Protein AF-A0A1A8DFP7-F1 (afdb_monomer)

Nearest PDB structures (foldseek):
  7f3x-assembly1_A  TM=9.416E-01  e=7.843E-11  Gallus gallus
  7ewt-assembly1_A  TM=9.288E-01  e=8.348E-08  Gallus gallus
  8dt0-assembly2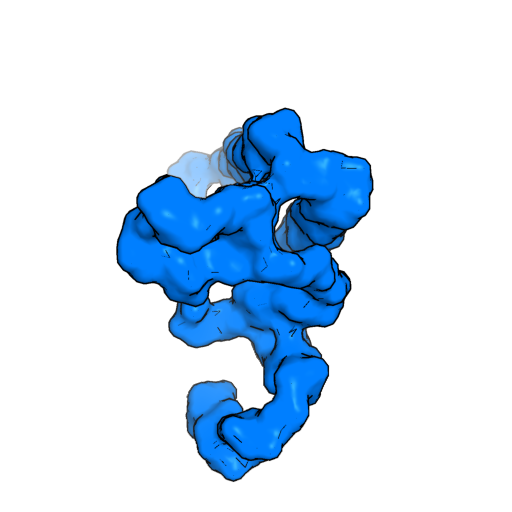_B  TM=3.169E-01  e=6.511E+00  synthetic construct
  7zje-assembly1_A  TM=2.373E-01  e=8.778E+00  Rattus norvegicus

Sequence (144 aa):
PFALVYRWFLFYQPAPVIHLFHIFSGLALAAFNFGPQLYHSVICVFVQFLMLRLMGRTVTAVLSSFTFQMVYLLLGYYYTATEEYDIKWTMPHCVLTLKLIGLSFDFYDGGKEAPQLSEEQKKSALTSVPSLLEVFGFSYFYGG

pLDDT: mean 86.03, std 9.66, range [54.84, 96.69]

Foldseek 3Di:
DLVVCCVPPVPPPDPLVLLVSLLVVLVVVLCVVANPVCVLLVVLLVVLLVLCVVVPLDPCSLVVLLVVLVVSLVVVCVVVDDPDDDPHPSVLSVVLSVQSSVLSVLRNLLVDDPVVDDPVSVVSRDVDRDDSSRSSSSSRRPPD

Solvent-accessible surface area (backbone atoms only — not comparable to full-atom values): 8105 Å² total; per-residue (Å²): 113,68,68,57,50,41,64,74,70,43,73,89,50,58,68,70,61,49,24,49,49,22,33,54,54,28,48,50,53,40,38,73,75,47,43,80,64,44,51,62,57,54,50,53,55,51,51,49,51,49,42,52,71,74,52,43,70,35,72,64,34,35,53,51,47,43,50,49,44,49,52,52,51,51,50,47,47,63,79,63,65,57,99,60,96,69,94,50,68,59,63,65,41,53,59,43,38,53,51,57,39,48,51,39,50,23,36,34,49,31,68,56,59,75,92,80,44,54,81,66,48,66,74,57,35,32,77,63,87,77,50,71,60,54,52,45,15,62,67,25,37,85,84,117

Structure (mmCIF, N/CA/C/O backbone):
data_AF-A0A1A8DFP7-F1
#
_entry.id   AF-A0A1A8DFP7-F1
#
loop_
_atom_site.group_PDB
_atom_site.id
_atom_site.type_symbol
_atom_site.label_atom_id
_atom_site.label_alt_id
_atom_site.label_comp_id
_atom_site.label_asym_id
_atom_site.label_entity_id
_atom_site.label_seq_id
_atom_site.pdbx_PDB_ins_code
_atom_site.Cartn_x
_atom_site.Cartn_y
_atom_site.Cartn_z
_atom_site.occupancy
_atom_site.B_iso_or_equiv
_atom_site.auth_seq_id
_atom_site.auth_comp_id
_atom_site.auth_asym_id
_atom_site.auth_atom_id
_atom_site.pdbx_PDB_model_num
ATOM 1 N N . PRO A 1 1 ? -12.723 4.075 -20.524 1.00 63.69 1 PRO A N 1
ATOM 2 C CA . PRO A 1 1 ? -13.276 2.731 -20.850 1.00 63.69 1 PRO A CA 1
ATOM 3 C C . PRO A 1 1 ? -13.426 1.820 -19.615 1.00 63.69 1 PRO A C 1
ATOM 5 O O . PRO A 1 1 ? -14.524 1.328 -19.387 1.00 63.69 1 PRO A O 1
ATOM 8 N N . PHE A 1 2 ? -12.389 1.656 -18.778 1.00 63.09 2 PHE A N 1
ATOM 9 C CA . PHE A 1 2 ? -12.439 0.790 -17.582 1.00 63.09 2 PHE A CA 1
ATOM 10 C C . PHE A 1 2 ? -13.527 1.170 -16.565 1.00 63.09 2 PHE A C 1
ATOM 12 O O . PHE A 1 2 ? -14.233 0.295 -16.077 1.00 63.09 2 PHE A O 1
ATOM 19 N N . ALA A 1 3 ? -13.754 2.466 -16.327 1.00 66.50 3 ALA A N 1
ATOM 20 C CA . ALA A 1 3 ? -14.815 2.933 -15.429 1.00 66.50 3 ALA A CA 1
ATOM 21 C C . ALA A 1 3 ? -16.241 2.589 -15.912 1.00 66.50 3 ALA A C 1
ATOM 23 O O . ALA A 1 3 ? -17.122 2.333 -15.094 1.00 66.50 3 ALA A O 1
ATOM 24 N N . LEU A 1 4 ? -16.472 2.542 -17.231 1.00 67.88 4 LEU A N 1
ATOM 25 C CA . LEU A 1 4 ? -17.764 2.137 -17.800 1.00 67.88 4 LEU A CA 1
ATOM 26 C C . LEU A 1 4 ? -17.982 0.626 -17.647 1.00 67.88 4 LEU A C 1
ATOM 28 O O . LEU A 1 4 ? -19.064 0.212 -17.247 1.00 67.88 4 LEU A O 1
ATOM 32 N N . VAL A 1 5 ? -16.938 -0.183 -17.868 1.00 69.25 5 VAL A N 1
ATOM 33 C CA . VAL A 1 5 ? -16.974 -1.639 -17.633 1.00 69.25 5 VAL A CA 1
ATOM 34 C C . VAL A 1 5 ? -17.222 -1.949 -16.155 1.00 69.25 5 VAL A C 1
ATOM 36 O O . VAL A 1 5 ? -18.084 -2.766 -15.839 1.00 69.25 5 VAL A O 1
ATOM 39 N N . TYR A 1 6 ? -16.537 -1.244 -15.249 1.00 63.59 6 TYR A N 1
ATOM 40 C CA . TYR A 1 6 ? -16.764 -1.360 -13.810 1.00 63.59 6 TYR A CA 1
ATOM 41 C C . TYR A 1 6 ? -18.224 -1.083 -13.441 1.00 63.59 6 TYR A C 1
ATOM 43 O O . TYR A 1 6 ? -18.875 -1.888 -12.773 1.00 63.59 6 TYR A O 1
ATOM 51 N N . ARG A 1 7 ? -18.771 0.032 -13.937 1.00 71.81 7 ARG A N 1
ATOM 52 C CA . ARG A 1 7 ? -20.143 0.443 -13.629 1.00 71.81 7 ARG A CA 1
ATOM 53 C C . ARG A 1 7 ? -21.199 -0.488 -14.227 1.00 71.81 7 ARG A C 1
ATOM 55 O O . ARG A 1 7 ? -22.242 -0.662 -13.611 1.00 71.81 7 ARG A O 1
ATOM 62 N N . TRP A 1 8 ? -20.963 -1.051 -15.408 1.00 69.06 8 TRP A N 1
ATOM 63 C CA . TRP A 1 8 ? -21.966 -1.865 -16.103 1.00 69.06 8 TRP A CA 1
ATOM 64 C C . TRP A 1 8 ? -21.960 -3.333 -15.676 1.00 69.06 8 TRP A C 1
ATOM 66 O O . TRP A 1 8 ? -23.022 -3.945 -15.643 1.00 69.06 8 TRP A O 1
ATOM 76 N N . PHE A 1 9 ? -20.799 -3.894 -15.324 1.00 63.62 9 PHE A N 1
ATOM 77 C CA . PHE A 1 9 ? -20.671 -5.340 -15.097 1.00 63.62 9 PHE A CA 1
ATOM 78 C C . PHE A 1 9 ? -20.242 -5.724 -13.678 1.00 63.62 9 PHE A C 1
ATOM 80 O O . PHE A 1 9 ? -20.575 -6.818 -13.226 1.00 63.62 9 PHE A O 1
ATOM 87 N N . LEU A 1 10 ? -19.520 -4.855 -12.963 1.00 64.62 10 LEU A N 1
ATOM 88 C CA . LEU A 1 10 ? -18.864 -5.206 -11.694 1.00 64.62 10 LEU A CA 1
ATOM 89 C C . LEU A 1 10 ? -19.531 -4.599 -10.456 1.00 64.62 10 LEU A C 1
ATOM 91 O O . LEU A 1 10 ? -19.251 -5.043 -9.349 1.00 64.62 10 LEU A O 1
ATOM 95 N N . PHE A 1 11 ? -20.451 -3.646 -10.623 1.00 65.38 11 PHE A N 1
ATOM 96 C CA . PHE A 1 11 ? -21.063 -2.918 -9.505 1.00 65.38 11 PHE A CA 1
ATOM 97 C C . PHE A 1 11 ? -21.880 -3.804 -8.541 1.00 65.38 11 PHE A C 1
ATOM 99 O O . PHE A 1 11 ? -22.022 -3.463 -7.372 1.00 65.38 11 PHE A O 1
ATOM 106 N N . TYR A 1 12 ? -22.383 -4.952 -9.012 1.00 70.19 12 TYR A N 1
ATOM 107 C CA . TYR A 1 12 ? -23.131 -5.935 -8.207 1.00 70.19 12 TYR A CA 1
ATOM 108 C C . TYR A 1 12 ? -22.351 -7.234 -7.942 1.00 70.19 12 TYR A C 1
ATOM 110 O O . TYR A 1 12 ? -22.925 -8.220 -7.485 1.00 70.19 12 TYR A O 1
ATOM 118 N N . GLN A 1 13 ? -21.058 -7.268 -8.271 1.00 78.12 13 GLN A N 1
ATOM 119 C CA . GLN A 1 13 ? -20.228 -8.464 -8.124 1.00 78.12 13 GLN A CA 1
ATOM 120 C C . GLN A 1 13 ? -19.632 -8.561 -6.711 1.00 78.12 13 GLN A C 1
ATOM 122 O O . GLN A 1 13 ? -19.473 -7.546 -6.031 1.00 78.12 13 GLN A O 1
ATOM 127 N N . PRO A 1 14 ? -19.293 -9.773 -6.239 1.00 79.12 14 PRO A N 1
ATOM 128 C CA . PRO A 1 14 ? -18.730 -9.952 -4.907 1.00 79.12 14 PRO A CA 1
ATOM 129 C C . PRO A 1 14 ? -17.340 -9.305 -4.797 1.00 79.12 14 PRO A C 1
ATOM 131 O O . PRO A 1 14 ? -16.579 -9.264 -5.768 1.00 79.12 14 PRO A O 1
ATOM 134 N N . ALA A 1 15 ? -16.983 -8.844 -3.593 1.00 78.06 15 ALA A N 1
ATOM 135 C CA . ALA A 1 15 ? -15.747 -8.097 -3.324 1.00 78.06 15 ALA A CA 1
ATOM 136 C C . ALA A 1 15 ? -14.462 -8.721 -3.920 1.00 78.06 15 ALA A C 1
ATOM 138 O O . ALA A 1 15 ? -13.680 -7.981 -4.518 1.00 78.06 15 ALA A O 1
ATOM 139 N N . PRO A 1 16 ? -14.240 -10.054 -3.886 1.00 81.06 16 PRO A N 1
ATOM 140 C CA . PRO A 1 16 ? -13.055 -10.657 -4.499 1.00 81.06 16 PRO A CA 1
ATOM 141 C C . PRO A 1 16 ? -12.941 -10.402 -6.007 1.00 81.06 16 PRO A C 1
ATOM 143 O O . PRO A 1 16 ? -11.843 -10.181 -6.511 1.00 81.06 16 PRO A O 1
ATOM 146 N N . VAL A 1 17 ? -14.065 -10.393 -6.732 1.00 79.44 17 VAL A N 1
ATOM 147 C CA . VAL A 1 17 ? -14.095 -10.155 -8.186 1.00 79.44 17 VAL A CA 1
ATOM 148 C C . VAL A 1 17 ? -13.745 -8.700 -8.492 1.00 79.44 17 VAL A C 1
ATOM 150 O O . VAL A 1 17 ? -12.993 -8.427 -9.428 1.00 79.44 17 VAL A O 1
ATOM 153 N N . ILE A 1 18 ? -14.225 -7.773 -7.661 1.00 81.88 18 ILE A N 1
ATOM 154 C CA . ILE A 1 18 ? -13.885 -6.351 -7.754 1.00 81.88 18 ILE A CA 1
ATOM 155 C C . ILE A 1 18 ? -12.388 -6.136 -7.488 1.00 81.88 18 ILE A C 1
ATOM 157 O O . ILE A 1 18 ? -11.714 -5.481 -8.283 1.00 81.88 18 ILE A O 1
ATOM 161 N N . HIS A 1 19 ? -11.839 -6.736 -6.426 1.00 82.94 19 HIS A N 1
ATOM 162 C CA . HIS A 1 19 ? -10.409 -6.639 -6.130 1.00 82.94 19 HIS A CA 1
ATOM 163 C C . HIS A 1 19 ? -9.551 -7.233 -7.247 1.00 82.94 19 HIS A C 1
ATOM 165 O O . HIS A 1 19 ? -8.587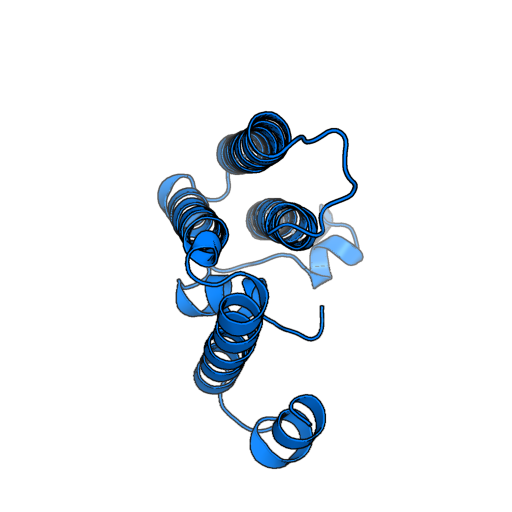 -6.597 -7.661 1.00 82.94 19 HIS A O 1
ATOM 171 N N . LEU A 1 20 ? -9.919 -8.396 -7.794 1.00 84.12 20 LEU A N 1
ATOM 172 C CA . LEU A 1 20 ? -9.219 -8.976 -8.943 1.00 84.12 20 LEU A CA 1
ATOM 173 C C . LEU A 1 20 ? -9.245 -8.036 -10.149 1.00 84.12 20 LEU A C 1
ATOM 175 O O . LEU A 1 20 ? -8.206 -7.814 -10.766 1.00 84.12 20 LEU A O 1
ATOM 179 N N . PHE A 1 21 ? -10.395 -7.433 -10.462 1.00 82.81 21 PHE A N 1
ATOM 180 C CA . PHE A 1 21 ? -10.481 -6.464 -11.551 1.00 82.81 21 PHE A CA 1
ATOM 181 C C . PHE A 1 21 ? -9.566 -5.254 -11.322 1.00 82.81 21 PHE A C 1
ATOM 183 O O . PHE A 1 21 ? -8.854 -4.848 -12.243 1.00 82.81 21 PHE A O 1
ATOM 190 N N . HIS A 1 22 ? -9.532 -4.699 -10.107 1.00 84.31 22 HIS A N 1
ATOM 191 C CA . HIS A 1 22 ? -8.628 -3.596 -9.765 1.00 84.31 22 HIS A CA 1
ATOM 192 C C . HIS A 1 22 ? -7.160 -3.998 -9.907 1.00 84.31 22 HIS A C 1
ATOM 194 O O . HIS A 1 22 ? -6.388 -3.267 -10.518 1.00 84.31 22 HIS A O 1
ATOM 200 N N . ILE A 1 23 ? -6.790 -5.188 -9.435 1.00 85.31 23 ILE A N 1
ATOM 201 C CA . ILE A 1 23 ? -5.423 -5.705 -9.548 1.00 85.31 23 ILE A CA 1
ATOM 202 C C . ILE A 1 23 ? -5.026 -5.854 -11.012 1.00 85.31 23 ILE A C 1
ATOM 204 O O . ILE A 1 23 ? -4.003 -5.315 -11.420 1.00 85.31 23 ILE A O 1
ATOM 208 N N . PHE A 1 24 ? -5.832 -6.546 -11.819 1.00 86.62 24 PHE A N 1
ATOM 209 C CA . PHE A 1 24 ? -5.489 -6.790 -13.219 1.00 86.62 24 PHE A CA 1
ATOM 210 C C . PHE A 1 24 ? -5.467 -5.505 -14.042 1.00 86.62 24 PHE A C 1
ATOM 212 O O . PHE A 1 24 ? -4.530 -5.301 -14.810 1.00 86.62 24 PHE A O 1
ATOM 219 N N . SER A 1 25 ? -6.456 -4.624 -13.877 1.00 85.44 25 SER A N 1
ATOM 220 C CA . SER A 1 25 ? -6.490 -3.355 -14.613 1.00 85.44 25 SER A CA 1
ATOM 221 C C . SER A 1 25 ? -5.359 -2.415 -14.188 1.00 85.44 25 SER A C 1
ATOM 223 O O . SER A 1 25 ? -4.682 -1.858 -15.053 1.00 85.44 25 SER A O 1
ATOM 225 N N . GLY A 1 26 ? -5.093 -2.287 -12.885 1.00 84.06 26 GLY A N 1
ATOM 226 C CA . GLY A 1 26 ? -4.017 -1.448 -12.363 1.00 84.06 26 GLY A CA 1
ATOM 227 C C . GLY A 1 26 ? -2.626 -1.974 -12.718 1.00 84.06 26 GLY A C 1
ATOM 228 O O . GLY A 1 26 ? -1.785 -1.200 -13.174 1.00 84.06 26 GLY A O 1
ATOM 229 N N . LEU A 1 27 ? -2.388 -3.287 -12.601 1.00 85.19 27 LEU A N 1
ATOM 230 C CA . LEU A 1 27 ? -1.122 -3.900 -13.018 1.00 85.19 27 LEU A CA 1
ATOM 231 C C . LEU A 1 27 ? -0.918 -3.822 -14.532 1.00 85.19 27 LEU A C 1
ATOM 233 O O . LEU A 1 27 ? 0.198 -3.553 -14.961 1.00 85.19 27 LEU A O 1
ATOM 237 N N . ALA A 1 28 ? -1.963 -4.010 -15.344 1.00 84.69 28 ALA A N 1
ATOM 238 C CA . ALA A 1 28 ? -1.855 -3.873 -16.797 1.00 84.69 28 ALA A CA 1
ATOM 239 C C . ALA A 1 28 ? -1.478 -2.440 -17.204 1.00 84.69 28 ALA A C 1
ATOM 241 O O . ALA A 1 28 ? -0.594 -2.254 -18.039 1.00 84.69 28 ALA A O 1
ATOM 242 N N . LEU A 1 29 ? -2.091 -1.428 -16.578 1.00 83.94 29 LEU A N 1
ATOM 243 C CA . LEU A 1 29 ? -1.741 -0.021 -16.798 1.00 83.94 29 LEU A CA 1
ATOM 244 C C . LEU A 1 29 ? -0.307 0.286 -16.343 1.00 83.94 29 LEU A C 1
ATOM 246 O O . LEU A 1 29 ? 0.445 0.931 -17.074 1.00 83.94 29 LEU A O 1
ATOM 250 N N . ALA A 1 30 ? 0.094 -0.209 -15.169 1.00 84.00 30 ALA A N 1
ATOM 251 C CA . ALA A 1 30 ? 1.447 -0.021 -14.651 1.00 84.00 30 ALA A CA 1
ATOM 252 C C . ALA A 1 30 ? 2.504 -0.707 -15.533 1.00 84.00 30 ALA A C 1
ATOM 254 O O . ALA A 1 30 ? 3.537 -0.107 -15.829 1.00 84.00 30 ALA A O 1
ATOM 255 N N . ALA A 1 31 ? 2.236 -1.929 -15.999 1.00 85.12 31 ALA A N 1
ATOM 256 C CA . ALA A 1 31 ? 3.121 -2.670 -16.893 1.00 85.12 31 ALA A CA 1
ATOM 257 C C . ALA A 1 31 ? 3.239 -2.000 -18.268 1.00 85.12 31 ALA A C 1
ATOM 259 O O . ALA A 1 31 ? 4.337 -1.924 -18.811 1.00 85.12 31 ALA A O 1
ATOM 260 N N . PHE A 1 32 ? 2.139 -1.468 -18.810 1.00 85.31 32 PHE A N 1
ATOM 261 C CA . PHE A 1 32 ? 2.162 -0.725 -20.070 1.00 85.31 32 PHE A CA 1
ATO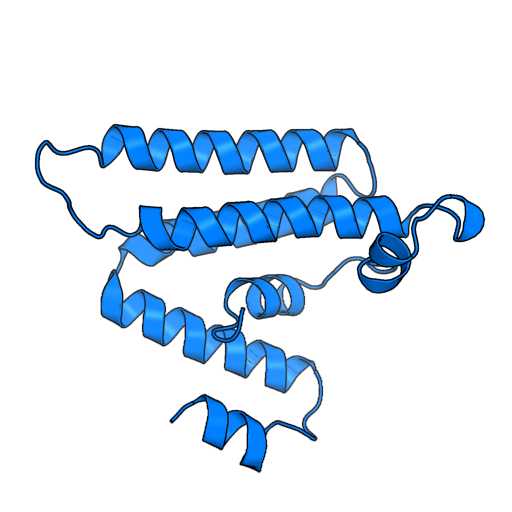M 262 C C . PHE A 1 32 ? 3.023 0.543 -19.978 1.00 85.31 32 PHE A C 1
ATOM 264 O O . PHE A 1 32 ? 3.754 0.847 -20.915 1.00 85.31 32 PHE A O 1
ATOM 271 N N . ASN A 1 33 ? 2.967 1.261 -18.852 1.00 83.94 33 ASN A N 1
ATOM 272 C CA . ASN A 1 33 ? 3.661 2.541 -18.716 1.00 83.94 33 ASN A CA 1
ATOM 273 C C . ASN A 1 33 ? 5.121 2.421 -18.240 1.00 83.94 33 ASN A C 1
ATOM 275 O O . ASN A 1 33 ? 5.961 3.214 -18.649 1.00 83.94 33 ASN A O 1
ATOM 279 N N . PHE A 1 34 ? 5.429 1.454 -17.370 1.00 83.12 34 PHE A N 1
ATOM 280 C CA . PHE A 1 34 ? 6.737 1.356 -16.697 1.00 83.12 34 PHE A CA 1
ATOM 281 C C . PHE A 1 34 ? 7.470 0.032 -16.954 1.00 83.12 34 PHE A C 1
ATOM 283 O O . PHE A 1 34 ? 8.588 -0.170 -16.470 1.00 83.12 34 PHE A O 1
ATOM 290 N N . GLY A 1 35 ? 6.859 -0.884 -17.711 1.00 85.50 35 GLY A N 1
ATOM 291 C CA . GLY A 1 35 ? 7.443 -2.179 -18.035 1.00 85.50 35 GLY A CA 1
ATOM 292 C C . GLY A 1 35 ? 7.865 -2.941 -16.772 1.00 85.50 35 GLY A C 1
ATOM 293 O O . GLY A 1 35 ? 7.109 -2.971 -15.799 1.00 85.50 35 GLY A O 1
ATOM 294 N N . PRO A 1 36 ? 9.070 -3.540 -16.736 1.00 82.75 36 PRO A N 1
ATOM 295 C CA . PRO A 1 36 ? 9.492 -4.399 -15.633 1.00 82.75 36 PRO A CA 1
ATOM 296 C C . PRO A 1 36 ? 9.596 -3.664 -14.294 1.00 82.75 36 PRO A C 1
ATOM 298 O O . PRO A 1 36 ? 9.431 -4.302 -13.262 1.00 82.75 36 PRO A O 1
ATOM 301 N N . GLN A 1 37 ? 9.786 -2.339 -14.280 1.00 83.50 37 GLN A 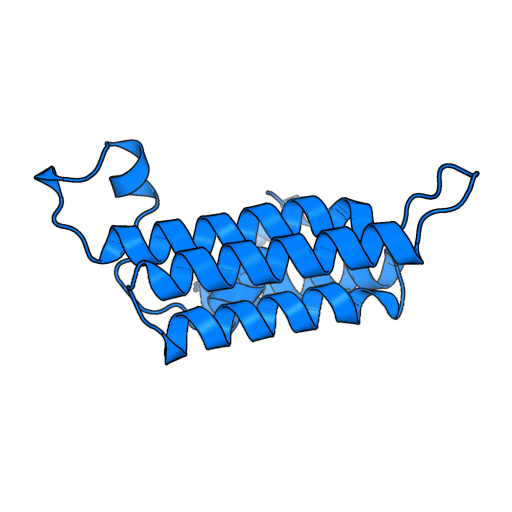N 1
ATOM 302 C CA . GLN A 1 37 ? 9.980 -1.525 -13.066 1.00 83.50 37 GLN A CA 1
ATOM 303 C C . GLN A 1 37 ? 8.770 -1.550 -12.114 1.00 83.50 37 GLN A C 1
ATOM 305 O O . GLN A 1 37 ? 8.876 -1.144 -10.957 1.00 83.50 37 GLN A O 1
ATOM 310 N N . LEU A 1 38 ? 7.632 -2.099 -12.557 1.00 84.69 38 LEU A N 1
ATOM 311 C CA . LEU A 1 38 ? 6.465 -2.344 -11.714 1.00 84.69 38 LEU A CA 1
ATOM 312 C C . LEU A 1 38 ? 6.777 -3.216 -10.481 1.00 84.69 38 LEU A C 1
ATOM 314 O O . LEU A 1 38 ? 6.053 -3.131 -9.486 1.00 84.69 38 LEU A O 1
ATOM 318 N N . TYR A 1 39 ? 7.851 -4.021 -10.519 1.00 87.88 39 TYR A N 1
ATOM 319 C CA . TYR A 1 39 ? 8.227 -4.921 -9.426 1.00 87.88 39 TYR A CA 1
ATOM 320 C C . TYR A 1 39 ? 8.444 -4.169 -8.105 1.00 87.88 39 TYR A C 1
ATOM 322 O O . TYR A 1 39 ? 8.075 -4.686 -7.053 1.00 87.88 39 TYR A O 1
ATOM 330 N N . HIS A 1 40 ? 8.956 -2.933 -8.158 1.00 90.31 40 HIS A N 1
ATOM 331 C CA . HIS A 1 40 ? 9.135 -2.075 -6.985 1.00 90.31 40 HIS A CA 1
ATOM 332 C C . HIS A 1 40 ? 7.814 -1.885 -6.227 1.00 90.31 40 HIS A C 1
ATOM 334 O O . HIS A 1 40 ? 7.743 -2.083 -5.016 1.00 90.31 40 HIS A O 1
ATOM 340 N N . SER A 1 41 ? 6.735 -1.581 -6.958 1.00 91.56 41 SER A N 1
ATOM 341 C CA . SER A 1 41 ? 5.402 -1.417 -6.373 1.00 91.56 41 SER A CA 1
ATOM 342 C C . SER A 1 41 ? 4.868 -2.723 -5.780 1.00 91.56 41 SER A C 1
ATOM 344 O O . SER A 1 41 ? 4.396 -2.728 -4.646 1.00 91.56 41 SER A O 1
ATOM 346 N N . VAL A 1 42 ? 5.011 -3.840 -6.501 1.00 92.19 42 VAL A N 1
ATOM 347 C CA . VAL A 1 42 ? 4.496 -5.155 -6.082 1.00 92.19 42 VAL A CA 1
ATOM 348 C C . VAL A 1 42 ? 5.174 -5.624 -4.797 1.00 92.19 42 VAL A C 1
ATOM 350 O O . VAL A 1 42 ? 4.500 -6.098 -3.881 1.00 92.19 42 VAL A O 1
ATOM 353 N N . ILE A 1 43 ? 6.496 -5.451 -4.702 1.00 94.06 43 ILE A N 1
ATOM 354 C CA . ILE A 1 43 ? 7.264 -5.801 -3.503 1.00 94.06 43 ILE A CA 1
ATOM 355 C C . ILE A 1 43 ? 6.821 -4.940 -2.318 1.00 94.06 43 ILE A C 1
ATOM 357 O O . ILE A 1 43 ? 6.562 -5.490 -1.250 1.00 94.06 43 ILE A O 1
ATOM 361 N N . CYS A 1 44 ? 6.670 -3.623 -2.485 1.00 94.44 44 CYS A N 1
ATOM 362 C CA . CYS A 1 44 ? 6.244 -2.743 -1.392 1.00 94.44 44 CYS A CA 1
ATOM 363 C C . CYS A 1 44 ? 4.843 -3.077 -0.865 1.00 94.44 44 CYS A C 1
ATOM 365 O O . CYS A 1 44 ? 4.635 -3.062 0.349 1.00 94.44 44 CYS A O 1
ATOM 367 N N . VAL A 1 45 ? 3.901 -3.423 -1.748 1.00 95.56 45 VAL A N 1
ATOM 368 C CA . VAL A 1 45 ? 2.549 -3.870 -1.365 1.00 95.56 45 VAL A CA 1
ATOM 369 C C . VAL A 1 45 ? 2.615 -5.189 -0.594 1.00 95.56 45 VAL A C 1
ATOM 371 O O . VAL A 1 45 ? 1.981 -5.341 0.452 1.00 95.56 45 VAL A O 1
ATOM 374 N N . PHE A 1 46 ? 3.423 -6.138 -1.072 1.00 95.75 46 PHE A N 1
ATOM 375 C CA . PHE A 1 46 ? 3.603 -7.428 -0.411 1.00 95.75 46 PHE A CA 1
ATOM 376 C C . PHE A 1 46 ? 4.250 -7.290 0.974 1.00 95.75 46 PHE A C 1
ATOM 378 O O . PHE A 1 46 ? 3.768 -7.877 1.944 1.00 95.75 46 PHE A O 1
ATOM 385 N N . VAL A 1 47 ? 5.300 -6.473 1.096 1.00 95.44 47 VAL A N 1
ATOM 386 C CA . VAL A 1 47 ? 5.948 -6.182 2.383 1.00 95.44 47 VAL A CA 1
ATOM 387 C C . VAL A 1 47 ? 4.969 -5.500 3.336 1.00 95.44 47 VAL A C 1
ATOM 389 O O . VAL A 1 47 ? 4.901 -5.893 4.500 1.00 95.44 47 VAL A O 1
ATOM 392 N N . GLN A 1 48 ? 4.155 -4.554 2.853 1.00 95.94 48 GLN A N 1
ATOM 393 C CA . GLN A 1 48 ? 3.130 -3.914 3.680 1.00 95.94 48 GLN A CA 1
ATOM 394 C C . GLN A 1 48 ? 2.145 -4.942 4.247 1.00 95.94 48 GLN A C 1
ATOM 396 O O . GLN A 1 48 ? 1.869 -4.935 5.445 1.00 95.94 48 GLN A O 1
ATOM 401 N N . PHE A 1 49 ? 1.652 -5.863 3.417 1.00 95.81 49 PHE A N 1
ATOM 402 C CA . PHE A 1 49 ? 0.778 -6.945 3.873 1.00 95.81 49 PHE A CA 1
ATOM 403 C C . PHE A 1 49 ? 1.434 -7.797 4.972 1.00 95.81 49 PHE A C 1
ATOM 405 O O . PHE A 1 49 ? 0.795 -8.097 5.984 1.00 95.81 49 PHE A O 1
ATOM 412 N N . LEU A 1 50 ? 2.711 -8.157 4.804 1.00 95.62 50 LEU A N 1
ATOM 413 C CA . LEU A 1 50 ? 3.447 -8.908 5.821 1.00 95.62 50 LEU A CA 1
ATOM 414 C C . LEU A 1 50 ? 3.588 -8.116 7.123 1.00 95.62 50 LEU A C 1
ATOM 416 O O . LEU A 1 50 ? 3.367 -8.684 8.189 1.00 95.62 50 LEU A O 1
ATOM 420 N N . MET A 1 51 ? 3.889 -6.817 7.059 1.00 94.00 51 MET A N 1
ATOM 421 C CA . MET A 1 51 ? 3.978 -5.966 8.250 1.00 94.00 51 MET A CA 1
ATOM 422 C C . MET A 1 51 ? 2.653 -5.928 9.016 1.00 94.00 51 MET A C 1
ATOM 424 O O . MET A 1 51 ? 2.644 -6.181 10.220 1.00 94.00 51 MET A O 1
ATOM 428 N N . LEU A 1 52 ? 1.527 -5.711 8.325 1.00 93.56 52 LEU A N 1
ATOM 429 C CA . LEU A 1 52 ? 0.201 -5.695 8.957 1.00 93.56 52 LEU A CA 1
ATOM 430 C C . LEU A 1 52 ? -0.135 -7.040 9.617 1.00 93.56 52 LEU A C 1
ATOM 432 O O . LEU A 1 52 ? -0.674 -7.076 10.724 1.00 93.56 52 LEU A O 1
ATOM 436 N N . ARG A 1 53 ? 0.209 -8.154 8.961 1.00 93.38 53 ARG A N 1
ATOM 437 C CA . ARG A 1 53 ? -0.122 -9.499 9.449 1.00 93.38 53 ARG A CA 1
ATOM 438 C C . ARG A 1 53 ? 0.788 -9.985 10.577 1.00 93.38 53 ARG A C 1
ATOM 440 O O . ARG A 1 53 ? 0.311 -10.695 11.456 1.00 93.38 53 ARG A O 1
ATOM 447 N N . LEU A 1 54 ? 2.075 -9.640 10.544 1.00 93.31 54 LEU A N 1
ATOM 448 C CA . LEU A 1 54 ? 3.069 -10.118 11.512 1.00 93.31 54 LEU A CA 1
ATOM 449 C C . LEU A 1 54 ? 3.169 -9.219 12.747 1.00 93.31 54 LEU A C 1
ATOM 451 O O . LEU A 1 54 ? 3.350 -9.726 13.850 1.00 93.31 54 LEU A O 1
ATOM 455 N N . MET A 1 55 ? 3.054 -7.899 12.580 1.00 91.88 55 MET A N 1
ATOM 456 C CA . MET A 1 55 ? 3.218 -6.933 13.675 1.00 91.88 55 MET A CA 1
ATOM 457 C C . MET A 1 55 ? 1.886 -6.537 14.326 1.00 91.88 55 MET A C 1
ATOM 459 O O . MET A 1 55 ? 1.874 -5.990 15.433 1.00 91.88 55 MET A O 1
ATOM 463 N N . GLY A 1 56 ? 0.763 -6.820 13.658 1.00 90.12 56 GLY A N 1
ATOM 464 C CA . GLY A 1 56 ? -0.576 -6.556 14.169 1.00 90.12 56 GLY A CA 1
ATOM 465 C C . GLY A 1 56 ? -0.865 -5.065 14.369 1.00 90.12 56 GLY A C 1
ATOM 466 O O . GLY A 1 56 ? -0.287 -4.196 13.718 1.00 90.12 56 GLY A O 1
ATOM 467 N N . ARG A 1 57 ? -1.792 -4.765 15.283 1.00 90.88 57 ARG A N 1
ATOM 468 C CA . ARG A 1 57 ? -2.278 -3.404 15.566 1.00 90.88 57 ARG A CA 1
ATOM 469 C C . ARG A 1 57 ? -1.399 -2.675 16.573 1.00 90.88 57 ARG A C 1
ATOM 471 O O . ARG A 1 57 ? -1.834 -2.326 17.667 1.00 90.88 57 ARG A O 1
ATOM 478 N N . THR A 1 58 ? -0.137 -2.489 16.230 1.00 93.06 58 THR A N 1
ATOM 479 C CA . THR A 1 58 ? 0.846 -1.870 17.122 1.00 93.06 58 THR A CA 1
ATOM 480 C C . THR A 1 58 ? 1.354 -0.556 16.544 1.00 93.06 58 THR A C 1
ATOM 482 O O . THR A 1 58 ? 1.440 -0.384 15.330 1.00 93.06 58 THR A O 1
ATOM 485 N N . VAL A 1 59 ? 1.742 0.379 17.417 1.00 92.94 59 VAL A N 1
ATOM 486 C CA . VAL A 1 59 ? 2.412 1.624 16.993 1.00 92.94 59 VAL A CA 1
ATOM 487 C C . VAL A 1 59 ? 3.713 1.304 16.258 1.00 92.94 59 VAL A C 1
ATOM 489 O O . VAL A 1 59 ? 4.070 1.977 15.295 1.00 92.94 59 VAL A O 1
ATOM 492 N N . THR A 1 60 ? 4.403 0.238 16.669 1.00 92.94 60 THR A N 1
ATOM 493 C CA . THR A 1 60 ? 5.606 -0.246 15.989 1.00 92.94 60 THR A CA 1
ATOM 494 C C . THR A 1 60 ? 5.309 -0.665 14.551 1.00 92.94 60 THR A C 1
ATOM 496 O O . THR A 1 60 ? 6.085 -0.304 13.674 1.00 92.94 60 THR A O 1
ATOM 499 N N . ALA A 1 61 ? 4.179 -1.327 14.269 1.00 93.06 61 ALA A N 1
ATOM 500 C CA . ALA A 1 61 ? 3.774 -1.661 12.899 1.00 93.06 61 ALA A CA 1
ATOM 501 C C . ALA A 1 61 ? 3.611 -0.414 12.019 1.00 93.06 61 ALA A C 1
ATOM 503 O O . ALA A 1 61 ? 4.098 -0.391 10.887 1.00 93.06 61 ALA A O 1
ATOM 504 N N . VAL A 1 62 ? 2.976 0.634 12.549 1.00 95.06 62 VAL A N 1
ATOM 505 C CA . VAL A 1 62 ? 2.775 1.909 11.842 1.00 95.06 62 VAL A CA 1
ATOM 506 C C . VAL A 1 62 ? 4.113 2.600 11.577 1.00 95.06 62 VAL A C 1
ATOM 508 O O . VAL A 1 62 ? 4.406 2.961 10.439 1.00 95.06 62 VAL A O 1
ATOM 511 N N . LEU A 1 63 ? 4.966 2.730 12.598 1.00 96.06 63 LEU A N 1
ATOM 512 C CA . LEU A 1 63 ? 6.277 3.374 12.463 1.00 96.06 63 LEU A CA 1
ATOM 513 C C . LEU A 1 63 ? 7.205 2.609 11.513 1.00 96.06 63 LEU A C 1
ATOM 515 O O . LEU A 1 63 ? 7.899 3.227 10.703 1.00 96.06 63 LEU A O 1
ATOM 519 N N . SER A 1 64 ? 7.205 1.276 11.577 1.00 94.88 64 SER A N 1
ATOM 520 C CA . SER A 1 64 ? 7.982 0.436 10.663 1.00 94.88 64 SER A CA 1
ATOM 521 C C . SER A 1 64 ? 7.463 0.529 9.231 1.00 94.88 64 SER A C 1
ATOM 523 O O . SER A 1 64 ? 8.277 0.667 8.320 1.00 94.88 64 SER A O 1
ATOM 525 N N . SER A 1 65 ? 6.139 0.536 9.032 1.00 95.31 65 SER A N 1
ATOM 526 C CA . SER A 1 65 ? 5.522 0.736 7.712 1.00 95.31 65 SER A CA 1
ATOM 527 C C . SER A 1 65 ? 5.902 2.097 7.135 1.00 95.31 65 SER A C 1
ATOM 529 O O . SER A 1 65 ? 6.433 2.171 6.032 1.00 95.31 65 SER A O 1
ATOM 531 N N . PHE A 1 66 ? 5.722 3.171 7.909 1.00 96.06 66 PHE A N 1
ATOM 532 C CA . PHE A 1 66 ? 6.112 4.524 7.518 1.00 96.06 66 PHE A CA 1
ATOM 533 C C . PHE A 1 66 ? 7.587 4.599 7.121 1.00 96.06 66 PHE A C 1
ATOM 535 O O . PHE A 1 66 ? 7.915 5.049 6.025 1.00 96.06 66 PHE A O 1
ATOM 542 N N . THR A 1 67 ? 8.472 4.107 7.990 1.00 96.69 67 THR A N 1
ATOM 543 C CA . THR A 1 67 ? 9.919 4.157 7.763 1.00 96.69 67 THR A CA 1
ATOM 544 C C . THR A 1 67 ? 10.304 3.378 6.512 1.00 96.69 67 THR A C 1
ATOM 546 O O . THR A 1 67 ? 11.022 3.906 5.669 1.00 96.69 67 THR A O 1
ATOM 549 N N . PHE A 1 68 ? 9.804 2.151 6.349 1.00 96.25 68 PHE A N 1
ATOM 550 C CA . PHE A 1 68 ? 10.115 1.327 5.185 1.00 96.25 68 PHE A CA 1
ATOM 551 C C . PHE A 1 68 ? 9.637 1.972 3.882 1.00 96.25 68 PHE A C 1
ATOM 553 O O . PHE A 1 68 ? 10.433 2.117 2.955 1.00 96.25 68 PHE A O 1
ATOM 560 N N . GLN A 1 69 ? 8.372 2.399 3.820 1.00 96.12 69 GLN A N 1
ATOM 561 C CA . GLN A 1 69 ? 7.803 2.981 2.602 1.00 96.12 69 GLN A CA 1
ATOM 562 C C . GLN A 1 69 ? 8.517 4.289 2.226 1.00 96.12 69 GLN A C 1
ATOM 564 O O . GLN A 1 69 ? 8.874 4.482 1.064 1.00 96.12 69 GLN A O 1
ATOM 569 N N . MET A 1 70 ? 8.793 5.159 3.205 1.00 95.06 70 MET A N 1
ATOM 570 C CA . MET A 1 70 ? 9.506 6.417 2.967 1.00 95.06 70 MET A CA 1
ATOM 571 C C . MET A 1 70 ? 10.958 6.197 2.547 1.00 95.06 70 MET A C 1
ATOM 573 O O . MET A 1 70 ? 11.409 6.814 1.584 1.00 95.06 70 MET A O 1
ATOM 577 N N . VAL A 1 71 ? 11.696 5.312 3.226 1.00 95.25 71 VAL A N 1
ATOM 578 C CA . VAL A 1 71 ? 13.092 5.009 2.870 1.00 95.25 71 VAL A CA 1
ATOM 579 C C . VAL A 1 71 ? 13.168 4.405 1.472 1.00 95.25 71 VAL A C 1
ATOM 581 O O . VAL A 1 71 ? 14.013 4.819 0.682 1.00 95.25 71 VAL A O 1
ATOM 584 N N . TYR A 1 72 ? 12.271 3.477 1.134 1.00 94.00 72 TYR A N 1
ATOM 585 C CA . TYR A 1 72 ? 12.241 2.874 -0.196 1.00 94.00 72 TYR A CA 1
ATOM 586 C C . TYR A 1 72 ? 11.960 3.914 -1.287 1.00 94.00 72 TYR A C 1
ATOM 588 O O . TYR A 1 72 ? 12.660 3.947 -2.299 1.00 94.00 72 TYR A O 1
ATOM 596 N N . LEU A 1 73 ? 10.988 4.805 -1.061 1.00 92.62 73 LEU A N 1
ATOM 597 C CA . LEU A 1 73 ? 10.672 5.900 -1.978 1.00 92.62 73 LEU A CA 1
ATOM 598 C C . LEU A 1 73 ? 11.866 6.851 -2.156 1.00 92.62 73 LEU A C 1
ATOM 600 O O . LEU A 1 73 ? 12.219 7.183 -3.287 1.00 92.62 73 LEU A O 1
ATOM 604 N N . LEU A 1 74 ? 12.512 7.259 -1.059 1.00 92.25 74 LEU A N 1
ATOM 605 C CA . LEU A 1 74 ? 13.675 8.152 -1.078 1.00 92.25 74 LEU A CA 1
ATOM 606 C C . LEU A 1 74 ? 14.865 7.528 -1.811 1.00 92.25 74 LEU A C 1
ATOM 608 O O . LEU A 1 74 ? 15.492 8.200 -2.628 1.00 92.25 74 LEU A O 1
ATOM 612 N N . LEU A 1 75 ? 15.150 6.244 -1.572 1.00 90.75 75 LEU A N 1
ATOM 613 C CA . LEU A 1 75 ? 16.172 5.508 -2.317 1.00 90.75 75 LEU A CA 1
ATOM 614 C C . LEU A 1 75 ? 15.813 5.419 -3.801 1.00 90.75 75 LEU A C 1
ATOM 616 O O . LEU A 1 75 ? 16.672 5.647 -4.649 1.00 90.75 75 LEU A O 1
ATOM 620 N N . GLY A 1 76 ? 14.545 5.148 -4.115 1.00 88.25 76 GLY A N 1
ATOM 621 C CA . GLY A 1 76 ? 14.030 5.168 -5.480 1.00 88.25 76 GLY A CA 1
ATOM 622 C C . GLY A 1 76 ? 14.347 6.492 -6.166 1.00 88.25 76 GLY A C 1
ATOM 623 O O . GLY A 1 76 ? 14.982 6.484 -7.215 1.00 88.25 76 GLY A O 1
ATOM 624 N N . TYR A 1 77 ? 13.993 7.621 -5.547 1.00 88.06 77 TYR A N 1
ATOM 625 C CA . TYR A 1 77 ? 14.328 8.948 -6.067 1.00 88.06 77 TYR A CA 1
ATOM 626 C C . TYR A 1 77 ? 15.832 9.178 -6.181 1.00 88.06 77 TYR A C 1
ATOM 628 O O . TYR A 1 77 ? 16.268 9.693 -7.201 1.00 88.06 77 TYR A O 1
ATOM 636 N N . TYR A 1 78 ? 16.626 8.763 -5.195 1.00 87.69 78 TYR A N 1
ATOM 637 C CA . TYR A 1 78 ? 18.076 8.941 -5.215 1.00 87.69 78 TYR A CA 1
ATOM 638 C C . TYR A 1 78 ? 18.744 8.219 -6.394 1.00 87.69 78 TYR A C 1
ATOM 640 O O . TYR A 1 78 ? 19.507 8.830 -7.134 1.00 87.69 78 TYR A O 1
ATOM 648 N N . TYR A 1 79 ? 18.422 6.942 -6.619 1.00 84.81 79 TYR A N 1
ATOM 649 C CA . TYR A 1 79 ? 18.992 6.160 -7.728 1.00 84.81 79 TYR A CA 1
ATOM 650 C C . TYR A 1 79 ? 18.455 6.555 -9.100 1.00 84.81 79 TYR A C 1
ATOM 652 O O . TYR A 1 79 ? 19.045 6.228 -10.127 1.00 84.81 79 TYR A O 1
ATOM 660 N N . THR A 1 80 ? 17.308 7.220 -9.111 1.00 81.44 80 THR A N 1
ATOM 661 C CA . THR A 1 80 ? 16.557 7.533 -10.319 1.00 81.44 80 THR A CA 1
ATOM 662 C C . THR A 1 80 ? 16.667 9.017 -10.698 1.00 81.44 80 THR A C 1
ATOM 664 O O . THR A 1 80 ? 16.197 9.416 -11.767 1.00 81.44 80 THR A O 1
ATOM 667 N N . ALA A 1 81 ? 17.305 9.821 -9.842 1.00 75.50 81 ALA A N 1
ATOM 668 C CA . ALA A 1 81 ? 17.560 11.236 -10.047 1.00 75.50 81 ALA A CA 1
ATOM 669 C C . ALA A 1 81 ? 18.504 11.434 -11.237 1.00 75.50 81 ALA A C 1
ATOM 671 O O . ALA A 1 81 ? 19.659 11.014 -11.228 1.00 75.50 81 ALA A O 1
ATOM 672 N N . THR A 1 82 ? 17.983 12.085 -12.266 1.00 70.62 82 THR A N 1
ATOM 673 C CA . THR A 1 82 ? 18.713 12.562 -13.441 1.00 70.62 82 THR A CA 1
ATOM 674 C C . THR A 1 82 ? 18.490 14.067 -13.554 1.00 70.62 82 THR A C 1
ATOM 676 O O . THR A 1 82 ? 17.504 14.582 -13.030 1.00 70.62 82 THR A O 1
ATOM 679 N N . GLU A 1 83 ? 19.394 14.779 -14.228 1.00 60.72 83 GLU A N 1
ATOM 680 C CA . GLU A 1 83 ? 19.251 16.224 -14.503 1.00 60.72 83 GLU A CA 1
ATOM 681 C C . GLU A 1 83 ? 18.018 16.528 -15.382 1.00 60.72 83 GLU A C 1
ATOM 683 O O . GLU A 1 83 ? 17.507 17.645 -15.392 1.00 60.72 83 GLU A O 1
ATOM 688 N N . GLU A 1 84 ? 17.506 15.522 -16.096 1.00 64.44 84 GLU A N 1
ATOM 689 C CA . GLU A 1 84 ? 16.299 15.610 -16.916 1.00 64.44 84 GLU A CA 1
ATOM 690 C C . GLU A 1 84 ? 15.047 15.179 -16.131 1.00 64.44 84 GLU A C 1
ATOM 692 O O . GLU A 1 84 ? 15.061 14.189 -15.389 1.00 64.44 84 GLU A O 1
ATOM 697 N N . TYR A 1 85 ? 13.951 15.933 -16.302 1.00 61.38 85 TYR A N 1
ATOM 698 C CA . TYR A 1 85 ? 12.643 15.626 -15.718 1.00 61.38 85 TYR A CA 1
ATOM 699 C C . TYR A 1 85 ? 12.038 14.392 -16.397 1.00 61.38 85 TYR A C 1
ATOM 701 O O . TYR A 1 85 ? 11.282 14.495 -17.363 1.00 61.38 85 TYR A O 1
ATOM 709 N N . ASP A 1 86 ? 12.360 13.218 -15.867 1.00 63.41 86 ASP A N 1
ATOM 710 C CA . ASP A 1 86 ? 11.824 11.958 -16.362 1.00 63.41 86 ASP A CA 1
ATOM 711 C C . ASP A 1 86 ? 10.614 11.498 -15.537 1.00 63.41 86 ASP A C 1
ATOM 713 O O . ASP A 1 86 ? 10.693 11.303 -14.318 1.00 63.41 86 ASP A O 1
ATOM 717 N N . ILE A 1 87 ? 9.492 11.227 -16.213 1.00 67.06 87 ILE A N 1
ATOM 718 C CA . ILE A 1 87 ? 8.336 10.556 -15.604 1.00 67.06 87 ILE A CA 1
ATOM 719 C C . ILE A 1 87 ? 8.687 9.078 -15.414 1.00 67.06 87 ILE A C 1
ATOM 721 O O . ILE A 1 87 ? 8.476 8.242 -16.293 1.00 67.06 87 ILE A O 1
ATOM 725 N N . LYS A 1 88 ? 9.240 8.754 -14.247 1.00 81.12 88 LYS A N 1
ATOM 726 C CA . LYS A 1 88 ? 9.658 7.394 -13.892 1.00 81.12 88 LYS A CA 1
ATOM 727 C C . LYS A 1 88 ? 8.668 6.737 -12.936 1.00 81.12 88 LYS A C 1
ATOM 729 O O . LYS A 1 88 ? 7.729 7.361 -12.439 1.00 81.12 88 LYS A O 1
ATOM 734 N N . TRP A 1 89 ? 8.886 5.453 -12.669 1.00 82.44 89 TRP A N 1
ATOM 735 C CA . TRP A 1 89 ? 8.049 4.639 -11.783 1.00 82.44 89 TRP A CA 1
ATOM 736 C C . TRP A 1 89 ? 7.910 5.217 -10.361 1.00 82.44 89 TRP A C 1
ATOM 738 O O . TRP A 1 89 ? 6.948 4.898 -9.667 1.00 82.44 89 TRP A O 1
ATOM 748 N N . THR A 1 90 ? 8.820 6.099 -9.937 1.00 84.44 90 THR A N 1
ATOM 749 C CA . THR A 1 90 ? 8.807 6.779 -8.632 1.00 84.44 90 THR A CA 1
ATOM 750 C C . THR A 1 90 ? 7.612 7.724 -8.449 1.00 84.44 90 THR A C 1
ATOM 752 O O . THR A 1 90 ? 7.118 7.870 -7.332 1.00 84.44 90 THR A O 1
ATOM 755 N N . MET A 1 91 ? 7.082 8.306 -9.532 1.00 85.56 91 MET A N 1
ATOM 756 C CA . MET A 1 91 ? 5.938 9.230 -9.496 1.00 85.56 91 MET A CA 1
ATOM 757 C C . MET A 1 91 ? 4.641 8.570 -8.988 1.00 85.56 91 MET A C 1
ATOM 759 O O . MET A 1 91 ? 4.104 9.020 -7.974 1.00 85.56 91 MET A O 1
ATOM 763 N N . PRO A 1 92 ? 4.126 7.485 -9.605 1.00 87.12 92 PRO A N 1
ATOM 764 C CA . PRO A 1 92 ? 2.983 6.761 -9.043 1.00 87.12 92 PRO A CA 1
ATOM 765 C C . PRO A 1 92 ? 3.341 6.030 -7.744 1.00 87.12 92 PRO A C 1
ATOM 767 O O . PRO A 1 92 ? 2.460 5.785 -6.919 1.00 87.12 92 PRO A O 1
ATOM 770 N N . HIS A 1 93 ? 4.621 5.697 -7.534 1.00 89.69 93 HIS A N 1
ATOM 771 C CA . HIS A 1 93 ? 5.065 5.063 -6.298 1.00 89.69 93 HIS A CA 1
ATOM 772 C C . HIS A 1 93 ? 4.850 5.969 -5.084 1.00 89.69 93 HIS A C 1
ATOM 774 O O . HIS A 1 93 ? 4.433 5.470 -4.051 1.00 89.69 93 HIS A O 1
ATOM 780 N N . CYS A 1 94 ? 5.015 7.287 -5.217 1.00 90.38 94 CYS A N 1
ATOM 781 C CA . CYS A 1 94 ? 4.710 8.241 -4.146 1.00 90.38 94 CYS A CA 1
ATOM 782 C C . CYS A 1 94 ? 3.252 8.131 -3.655 1.00 90.38 94 CYS A C 1
ATOM 784 O O . CYS A 1 94 ? 2.995 8.016 -2.455 1.00 90.38 94 CYS A O 1
ATOM 786 N N . VAL A 1 95 ? 2.287 8.083 -4.580 1.00 92.12 95 VAL A N 1
ATOM 787 C CA . VAL A 1 95 ? 0.864 7.911 -4.237 1.00 92.12 95 VAL A CA 1
ATOM 788 C C . VAL A 1 95 ? 0.632 6.556 -3.568 1.00 92.12 95 VAL A C 1
ATOM 790 O O . VAL A 1 95 ? -0.083 6.467 -2.570 1.00 92.12 95 VAL A O 1
ATOM 793 N N . LEU A 1 96 ? 1.276 5.501 -4.072 1.00 92.69 96 LEU A N 1
ATOM 794 C CA . LEU A 1 96 ? 1.203 4.174 -3.470 1.00 92.69 96 LEU A CA 1
ATOM 795 C C . LEU A 1 96 ? 1.775 4.150 -2.045 1.00 92.69 96 LEU A C 1
ATOM 797 O O . LEU A 1 96 ? 1.142 3.589 -1.155 1.00 92.69 96 LEU A O 1
ATOM 801 N N . THR A 1 97 ? 2.927 4.779 -1.810 1.00 94.06 97 THR A N 1
ATOM 802 C CA . THR A 1 97 ? 3.545 4.932 -0.486 1.00 94.06 97 THR A CA 1
ATOM 803 C C . THR A 1 97 ? 2.552 5.563 0.490 1.00 94.06 97 THR A C 1
ATOM 805 O O . THR A 1 97 ? 2.324 5.004 1.562 1.00 94.06 97 THR A O 1
ATOM 808 N N . LEU A 1 98 ? 1.892 6.662 0.107 1.00 94.06 98 LEU A N 1
ATOM 809 C CA . LEU A 1 98 ? 0.878 7.308 0.949 1.00 94.06 98 LEU A CA 1
ATOM 810 C C . LEU A 1 98 ? -0.306 6.379 1.246 1.00 94.06 98 LEU A C 1
ATOM 812 O O . LEU A 1 98 ? -0.733 6.293 2.396 1.00 94.06 98 LEU A O 1
ATOM 816 N N . LYS A 1 99 ? -0.794 5.632 0.246 1.00 94.12 99 LYS A N 1
ATOM 817 C CA . LYS A 1 99 ? -1.874 4.646 0.432 1.00 94.12 99 LYS A CA 1
ATOM 818 C C . LYS A 1 99 ? -1.478 3.537 1.410 1.00 94.12 99 LYS A C 1
ATOM 820 O O . LYS A 1 99 ? -2.266 3.188 2.282 1.00 94.12 99 LYS A O 1
ATOM 825 N N . LEU A 1 100 ? -0.268 2.989 1.290 1.00 95.75 100 LEU A N 1
ATOM 826 C CA . LEU A 1 100 ? 0.217 1.905 2.155 1.00 95.75 100 LEU A CA 1
ATOM 827 C C . LEU A 1 100 ? 0.458 2.377 3.595 1.00 95.75 100 LEU A C 1
ATOM 829 O O . LEU A 1 100 ? 0.143 1.651 4.539 1.00 95.75 100 LEU A O 1
ATOM 833 N N . ILE A 1 101 ? 0.958 3.602 3.768 1.00 95.69 101 ILE A N 1
ATOM 834 C CA . ILE A 1 101 ? 1.090 4.235 5.083 1.00 95.69 101 ILE A CA 1
ATOM 835 C C . ILE A 1 101 ? -0.296 4.464 5.694 1.00 95.69 101 ILE A C 1
ATOM 837 O O . ILE A 1 101 ? -0.521 4.040 6.827 1.00 95.69 101 ILE A O 1
ATOM 841 N N . GLY A 1 102 ? -1.232 5.057 4.946 1.00 94.62 102 GLY A N 1
ATOM 842 C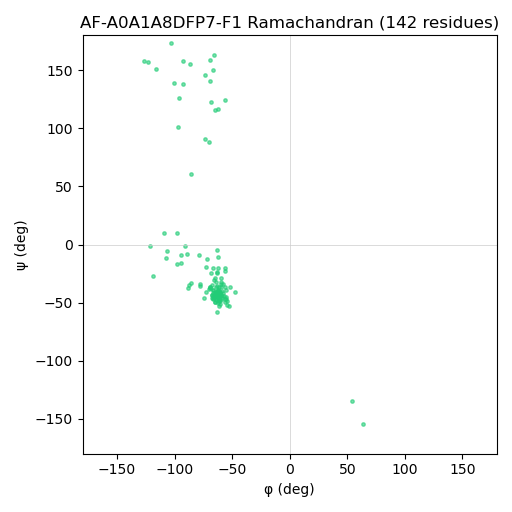 CA . GLY A 1 102 ? -2.615 5.272 5.390 1.00 94.62 102 GLY A CA 1
ATOM 843 C C . GLY A 1 102 ? -3.289 3.973 5.831 1.00 94.62 102 GLY A C 1
ATOM 844 O O . GLY A 1 102 ? -3.801 3.901 6.941 1.00 94.62 102 GLY A O 1
ATOM 845 N N . LEU A 1 103 ? -3.135 2.901 5.047 1.00 95.25 103 LEU A N 1
ATOM 846 C CA . LEU A 1 103 ? -3.638 1.570 5.393 1.00 95.25 103 LEU A CA 1
ATOM 847 C C . LEU A 1 103 ? -3.108 1.063 6.748 1.00 95.25 103 LEU A C 1
ATOM 849 O O . LEU A 1 103 ? -3.830 0.391 7.484 1.00 95.25 103 LEU A O 1
ATOM 853 N N . SER A 1 104 ? -1.853 1.370 7.096 1.00 95.31 104 SER A N 1
ATOM 854 C CA . SER A 1 104 ? -1.297 0.992 8.401 1.00 95.31 104 SER A CA 1
ATOM 855 C C . SER A 1 104 ? -1.929 1.765 9.559 1.00 95.31 104 SER A C 1
ATOM 857 O O . SER A 1 104 ? -2.187 1.173 10.609 1.00 95.31 104 SER A O 1
ATOM 859 N N . PHE A 1 105 ? -2.243 3.048 9.356 1.00 94.75 105 PHE A N 1
ATOM 860 C CA . PHE A 1 105 ? -2.985 3.854 10.325 1.00 94.75 105 PHE A CA 1
ATOM 861 C C . PHE A 1 105 ? -4.426 3.363 10.466 1.00 94.75 105 PHE A C 1
ATOM 863 O O . PHE A 1 105 ? -4.867 3.131 11.589 1.00 94.75 105 PHE A O 1
ATOM 870 N N . ASP A 1 106 ? -5.114 3.102 9.355 1.00 94.31 106 ASP A N 1
ATOM 871 C CA . ASP A 1 106 ? -6.489 2.589 9.343 1.00 94.31 106 ASP A CA 1
ATOM 872 C C . ASP A 1 106 ? -6.600 1.252 10.094 1.00 94.31 106 ASP A C 1
ATOM 874 O O . ASP A 1 106 ? -7.521 1.032 10.887 1.00 94.31 106 ASP A O 1
ATOM 878 N N . PHE A 1 107 ? -5.624 0.358 9.906 1.00 95.06 107 PHE A N 1
ATOM 879 C CA . PHE A 1 107 ? -5.565 -0.917 10.623 1.00 95.06 107 PHE A CA 1
ATOM 880 C C . PHE A 1 107 ? -5.255 -0.766 12.116 1.00 95.06 107 PHE A C 1
ATOM 882 O O . PHE A 1 107 ? -5.814 -1.502 12.938 1.00 95.06 107 PHE A O 1
ATOM 889 N N . TYR A 1 108 ? -4.397 0.188 12.480 1.00 93.69 108 TYR A N 1
ATOM 890 C CA . TYR A 1 108 ? -4.120 0.523 13.87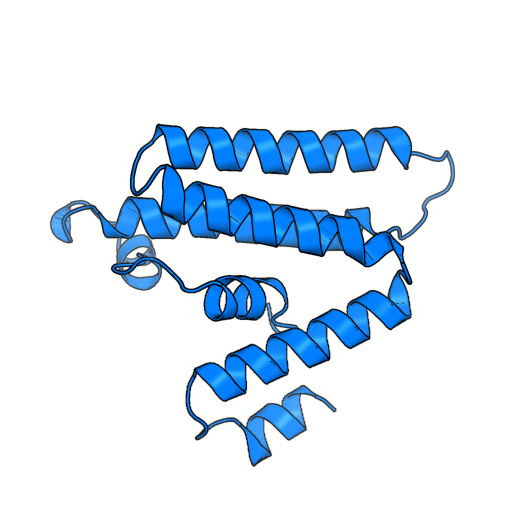5 1.00 93.69 108 TYR A CA 1
ATOM 891 C C . TYR A 1 108 ? -5.354 1.114 14.574 1.00 93.69 108 TYR A C 1
ATOM 893 O O . TYR A 1 108 ? -5.710 0.685 15.674 1.00 93.69 108 TYR A O 1
ATOM 901 N N . ASP A 1 109 ? -6.050 2.041 13.916 1.00 92.19 109 ASP A N 1
ATOM 902 C CA . ASP A 1 109 ? -7.252 2.695 14.437 1.00 92.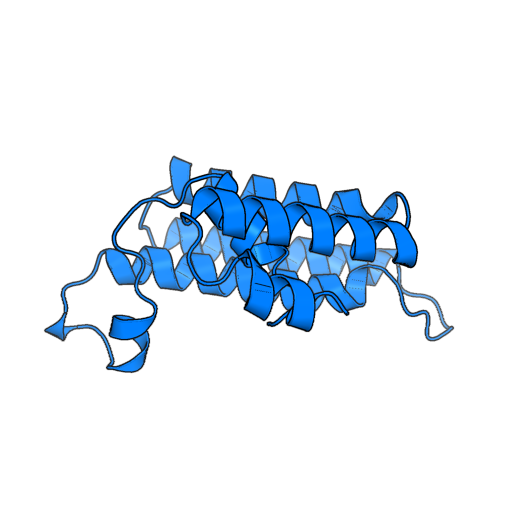19 109 ASP A CA 1
ATOM 903 C C . ASP A 1 109 ? -8.425 1.721 14.596 1.00 92.19 109 ASP A C 1
ATOM 905 O O . ASP A 1 109 ? -9.176 1.829 15.565 1.00 92.19 109 ASP A O 1
ATOM 909 N N . GLY A 1 110 ? -8.514 0.687 13.754 1.00 91.00 110 GLY A N 1
ATOM 910 C CA . GLY A 1 110 ? -9.470 -0.415 13.919 1.00 91.00 110 GLY A CA 1
ATOM 911 C C . GLY A 1 110 ? -9.286 -1.264 15.186 1.00 91.00 110 GLY A C 1
ATO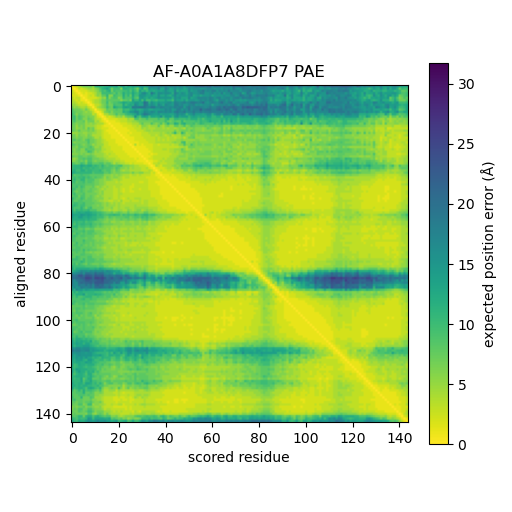M 912 O O . GLY A 1 110 ? -10.090 -2.163 15.438 1.00 91.00 110 GLY A O 1
ATOM 913 N N . GLY A 1 111 ? -8.236 -1.018 15.979 1.00 88.88 111 GLY A N 1
ATOM 914 C CA . GLY A 1 111 ? -8.044 -1.598 17.311 1.00 88.88 111 GLY A CA 1
ATOM 915 C C . GLY A 1 111 ? -8.535 -0.734 18.473 1.00 88.88 111 GLY A C 1
ATOM 916 O O . GLY A 1 111 ? -8.526 -1.215 19.604 1.00 88.88 111 GLY A O 1
ATOM 917 N N . LYS A 1 112 ? -8.926 0.520 18.224 1.00 89.69 112 LYS A N 1
ATOM 918 C CA . LYS A 1 112 ? -9.362 1.466 19.261 1.00 89.69 112 LYS A CA 1
ATOM 919 C C . LYS A 1 112 ? -10.876 1.426 19.444 1.00 89.69 112 LYS A C 1
ATOM 921 O O . LYS A 1 112 ? -11.626 1.034 18.552 1.00 89.69 112 LYS A O 1
ATOM 926 N N . GLU A 1 113 ? -11.337 1.872 20.607 1.00 87.44 113 GLU A N 1
ATOM 927 C CA . GLU A 1 113 ? -12.768 2.001 20.873 1.00 87.44 113 GLU A CA 1
ATOM 928 C C . GLU A 1 113 ? -13.370 3.196 20.122 1.00 87.44 113 GLU A C 1
ATOM 930 O O . GLU A 1 113 ? -12.750 4.253 20.006 1.00 87.44 113 GLU A O 1
ATOM 935 N N . ALA A 1 114 ? -14.624 3.065 19.678 1.00 81.12 114 ALA A N 1
ATOM 936 C CA . ALA A 1 114 ? -15.324 4.097 18.911 1.00 81.12 114 ALA A CA 1
ATOM 937 C C . ALA A 1 114 ? -15.324 5.511 19.543 1.00 81.12 114 ALA A C 1
ATOM 939 O O . ALA A 1 114 ? -15.206 6.474 18.785 1.00 81.12 114 ALA A O 1
ATOM 940 N N . PRO A 1 115 ? -15.420 5.700 20.877 1.00 87.38 115 PRO A N 1
ATOM 941 C CA . PRO A 1 115 ? -15.359 7.034 21.485 1.00 87.38 115 PRO A CA 1
ATOM 942 C C . PRO A 1 115 ? -13.995 7.726 21.346 1.00 87.38 115 PRO A C 1
ATOM 944 O O . PRO A 1 115 ? -13.918 8.942 21.485 1.00 87.38 115 PRO A O 1
ATOM 947 N N . GLN A 1 116 ? -12.926 6.967 21.089 1.00 85.75 116 GLN A N 1
ATOM 948 C CA . GLN A 1 116 ? -11.555 7.475 20.962 1.00 85.75 116 GLN A CA 1
ATOM 949 C C . GLN A 1 116 ? -11.211 7.888 19.522 1.00 85.75 116 GLN A C 1
ATOM 951 O O . GLN A 1 116 ? -10.140 8.445 19.282 1.00 85.75 116 GLN A O 1
ATOM 956 N N . LEU A 1 117 ? -12.093 7.584 18.566 1.00 88.19 117 LEU A N 1
ATOM 957 C CA . LEU A 1 117 ? -11.897 7.828 17.142 1.00 88.19 117 LEU A CA 1
ATOM 958 C C . LEU A 1 117 ? -12.651 9.084 16.699 1.00 88.19 117 LEU A C 1
ATOM 960 O O . LEU A 1 117 ? -13.807 9.298 17.076 1.00 88.19 117 LEU A O 1
ATOM 964 N N . SER A 1 118 ? -12.019 9.884 15.843 1.00 89.88 118 SER A N 1
ATOM 965 C CA . SER A 1 118 ? -12.711 10.946 15.112 1.00 89.88 118 SER A CA 1
ATOM 966 C C . SER A 1 118 ? -13.740 10.361 14.135 1.00 89.88 118 SER A C 1
ATOM 968 O O . SER A 1 118 ? -13.690 9.184 13.773 1.00 89.88 118 SER A O 1
ATOM 970 N N . GLU A 1 119 ? -14.673 11.186 13.661 1.00 89.62 119 GLU A N 1
ATOM 971 C CA . GLU A 1 119 ? -15.670 10.760 12.667 1.00 89.62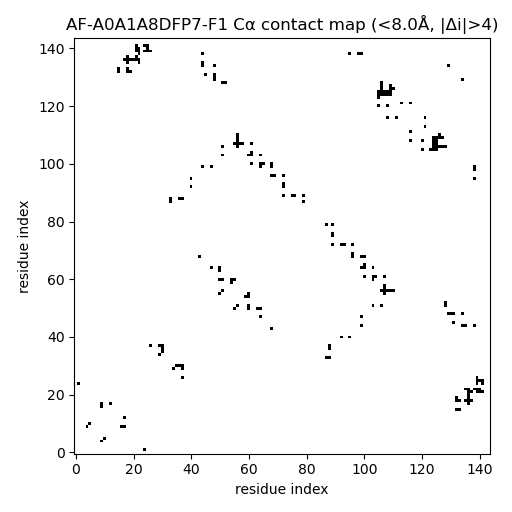 119 GLU A CA 1
ATOM 972 C C . GLU A 1 119 ? -15.044 10.269 11.352 1.00 89.62 119 GLU A C 1
ATOM 974 O O . GLU A 1 119 ? -15.615 9.415 10.675 1.00 89.62 119 GLU A O 1
ATOM 979 N N . GLU A 1 120 ? -13.867 10.777 10.988 1.00 87.31 120 GLU A N 1
ATOM 980 C CA . GLU A 1 120 ? -13.120 10.306 9.819 1.00 87.31 120 GLU A CA 1
ATOM 981 C C . GLU A 1 120 ? -12.467 8.952 10.091 1.00 87.31 120 GLU A C 1
ATOM 983 O O . GLU A 1 120 ? -12.630 8.023 9.302 1.00 87.31 120 GLU A O 1
ATOM 988 N N . GLN A 1 121 ? -11.817 8.798 11.248 1.00 88.06 121 GLN A N 1
ATOM 989 C CA . GLN A 1 121 ? -11.187 7.533 11.625 1.00 88.06 121 GLN A CA 1
ATOM 990 C C . GLN A 1 121 ? -12.213 6.406 11.736 1.00 88.06 121 GLN A C 1
ATOM 992 O O . GLN A 1 121 ? -11.938 5.294 11.311 1.00 88.06 121 GLN A O 1
ATOM 997 N N . LYS A 1 122 ? -13.427 6.681 12.227 1.00 88.56 122 LYS A N 1
ATOM 998 C CA . LYS A 1 122 ? -14.510 5.683 12.269 1.00 88.56 122 LYS A CA 1
ATOM 999 C C . LYS A 1 122 ? -14.893 5.150 10.886 1.00 88.56 122 LYS A C 1
ATOM 1001 O O . LYS A 1 122 ? -15.307 4.000 10.788 1.00 88.56 122 LYS A O 1
ATOM 1006 N N . LYS A 1 123 ? -14.791 5.972 9.836 1.00 89.12 123 LYS A N 1
ATOM 1007 C CA . LYS A 1 123 ? -15.138 5.575 8.461 1.00 89.12 123 LYS A CA 1
ATOM 1008 C C . LYS A 1 123 ? -14.053 4.720 7.813 1.00 89.12 123 LYS A C 1
ATOM 1010 O O . LYS A 1 123 ? -14.391 3.841 7.027 1.00 89.12 123 LYS A O 1
ATOM 1015 N N . SER A 1 124 ? -12.788 4.983 8.136 1.00 87.88 124 SER A N 1
ATOM 1016 C CA . SER A 1 124 ? -11.638 4.299 7.529 1.00 87.88 124 SER A CA 1
ATOM 1017 C C . SER A 1 124 ? -11.080 3.153 8.379 1.00 87.88 124 SER A C 1
ATOM 1019 O O . SER A 1 124 ? -10.362 2.304 7.859 1.00 87.88 124 SER A O 1
ATOM 1021 N N . ALA A 1 125 ? -11.421 3.091 9.671 1.00 89.50 125 ALA A N 1
ATOM 1022 C CA . ALA A 1 125 ? -10.900 2.107 10.614 1.00 89.50 125 ALA A CA 1
ATOM 1023 C C . ALA A 1 125 ? -11.135 0.665 10.148 1.00 89.50 125 ALA A C 1
ATOM 1025 O O . ALA A 1 125 ? -12.266 0.215 9.947 1.00 89.50 125 ALA A O 1
ATOM 1026 N N . LEU A 1 126 ? -10.043 -0.093 10.054 1.00 91.31 126 LEU A N 1
ATOM 1027 C CA . LEU A 1 126 ? -10.063 -1.455 9.547 1.00 91.31 126 LEU A CA 1
ATOM 1028 C C . LEU A 1 126 ? -10.124 -2.474 10.698 1.00 91.31 126 LEU A C 1
ATOM 1030 O O . LEU A 1 126 ? -9.133 -2.819 11.353 1.00 91.31 126 LEU A O 1
ATOM 1034 N N . THR A 1 127 ? -11.329 -2.989 10.941 1.00 88.50 127 THR A N 1
ATOM 1035 C CA . THR A 1 127 ? -11.649 -3.872 12.076 1.00 88.50 127 THR A CA 1
ATOM 1036 C C . THR A 1 127 ? -11.218 -5.327 11.892 1.00 88.50 127 THR A C 1
ATOM 1038 O O . THR A 1 127 ? -11.213 -6.081 12.869 1.00 88.50 127 THR A O 1
ATOM 1041 N N . SER A 1 128 ? -10.775 -5.730 10.704 1.00 89.56 128 SER A N 1
ATOM 1042 C CA . SER A 1 128 ? -10.232 -7.064 10.418 1.00 89.56 128 SER A CA 1
ATOM 1043 C C . SER A 1 128 ? -8.852 -6.981 9.772 1.00 89.56 128 SER A C 1
ATOM 1045 O O . SER A 1 128 ? -8.482 -5.968 9.191 1.00 89.56 128 SER A O 1
ATOM 1047 N N . VAL A 1 129 ? -8.067 -8.055 9.868 1.00 89.94 129 VAL A N 1
ATOM 1048 C CA . VAL A 1 129 ? -6.800 -8.149 9.128 1.00 89.94 129 VAL A CA 1
ATOM 1049 C C . VAL A 1 129 ? -7.130 -8.261 7.636 1.00 89.94 129 VAL A C 1
ATOM 1051 O O . VAL A 1 129 ? -7.845 -9.199 7.273 1.00 89.94 129 VAL A O 1
ATOM 1054 N N . PRO A 1 130 ? -6.632 -7.357 6.773 1.00 90.81 130 PRO A N 1
ATOM 1055 C CA . PRO A 1 130 ? -6.922 -7.423 5.350 1.00 90.81 130 PRO A CA 1
ATOM 1056 C C . PRO A 1 130 ? -6.224 -8.632 4.724 1.00 90.81 130 PRO A C 1
ATOM 1058 O O . PRO A 1 130 ? -5.076 -8.966 5.038 1.00 90.81 130 PRO A O 1
ATOM 1061 N N . SER A 1 131 ? -6.920 -9.294 3.813 1.00 92.88 131 SER A N 1
ATOM 1062 C CA . SER A 1 131 ? -6.354 -10.331 2.962 1.00 92.88 131 SER A CA 1
ATOM 1063 C C . SER A 1 131 ? -5.372 -9.733 1.955 1.00 92.88 131 SER A C 1
ATOM 1065 O O . SER A 1 131 ? -5.437 -8.557 1.600 1.00 92.88 131 SER A O 1
ATOM 1067 N N . LEU A 1 132 ? -4.475 -10.572 1.432 1.00 91.19 132 LEU A N 1
ATOM 1068 C CA . LEU A 1 132 ? -3.536 -10.157 0.389 1.00 91.19 132 LEU A CA 1
ATOM 1069 C C . LEU A 1 132 ? -4.273 -9.557 -0.819 1.00 91.19 132 LEU A C 1
ATOM 1071 O O . LEU A 1 132 ? -3.834 -8.561 -1.382 1.00 91.19 132 LEU A O 1
ATOM 1075 N N . LEU A 1 133 ? -5.419 -10.142 -1.177 1.00 89.56 133 LEU A N 1
ATOM 1076 C CA . LEU A 1 133 ? -6.239 -9.687 -2.292 1.00 89.56 133 LEU A CA 1
ATOM 1077 C C . LEU A 1 133 ? -6.817 -8.286 -2.049 1.00 89.56 133 LEU A C 1
ATOM 1079 O O . LEU A 1 133 ? -6.805 -7.464 -2.959 1.00 89.56 133 LEU A O 1
ATOM 1083 N N . GLU A 1 134 ? -7.284 -7.999 -0.834 1.00 90.19 134 GLU A N 1
ATOM 1084 C CA . GLU A 1 134 ? -7.805 -6.677 -0.467 1.00 90.19 134 GLU A CA 1
ATOM 1085 C C . GLU A 1 134 ? -6.703 -5.617 -0.488 1.00 90.19 134 GLU A C 1
ATOM 1087 O O . GLU A 1 134 ? -6.910 -4.552 -1.065 1.00 90.19 134 GLU A O 1
ATOM 1092 N N . VAL A 1 135 ? -5.515 -5.921 0.056 1.00 93.12 135 VAL A N 1
ATOM 1093 C CA . VAL A 1 135 ? -4.372 -4.989 0.040 1.00 93.12 135 VAL A CA 1
ATOM 1094 C C . VAL A 1 135 ? -3.958 -4.676 -1.399 1.00 93.12 135 VAL A C 1
ATOM 1096 O O . VAL A 1 135 ? -3.861 -3.510 -1.772 1.00 93.12 135 VAL A O 1
ATOM 1099 N N . PHE A 1 136 ? -3.791 -5.698 -2.242 1.00 91.00 136 PHE A N 1
ATOM 1100 C CA . PHE A 1 136 ? -3.456 -5.501 -3.654 1.00 91.00 136 PHE A CA 1
ATOM 1101 C C . PHE A 1 136 ? -4.569 -4.766 -4.418 1.00 91.00 136 PHE A C 1
ATOM 1103 O O . PHE A 1 136 ? -4.287 -3.843 -5.183 1.00 91.00 136 PHE A O 1
ATOM 1110 N N . GLY A 1 137 ? -5.835 -5.124 -4.199 1.00 88.38 137 GLY A N 1
ATOM 1111 C CA . GLY A 1 137 ? -6.976 -4.473 -4.841 1.00 88.38 137 GLY A CA 1
ATOM 1112 C C . GLY A 1 137 ? -7.129 -3.008 -4.443 1.00 88.38 137 GLY A C 1
ATOM 1113 O O . GLY A 1 137 ? -7.461 -2.186 -5.292 1.00 88.38 137 GLY A O 1
ATOM 1114 N N . PHE A 1 138 ? -6.846 -2.673 -3.185 1.00 91.12 138 PHE A N 1
ATOM 1115 C CA . PHE A 1 138 ? -6.795 -1.296 -2.703 1.00 91.12 138 PHE A CA 1
ATOM 1116 C C . PHE A 1 138 ? -5.632 -0.521 -3.335 1.00 91.12 138 PHE A C 1
ATOM 1118 O O . PHE A 1 138 ? -5.825 0.589 -3.837 1.00 91.12 138 PHE A O 1
ATOM 1125 N N . SER A 1 139 ? -4.435 -1.111 -3.371 1.00 90.94 139 SER A N 1
ATOM 1126 C CA . SER A 1 139 ? -3.230 -0.478 -3.918 1.00 90.94 139 SER A CA 1
ATOM 1127 C C . SER A 1 139 ? -3.318 -0.188 -5.416 1.00 90.94 139 SER A C 1
ATOM 1129 O O . SER A 1 139 ? -2.902 0.887 -5.843 1.00 90.94 139 SER A O 1
ATOM 1131 N N . TYR A 1 140 ? -3.882 -1.108 -6.201 1.00 88.94 140 TYR A N 1
ATOM 1132 C CA . TYR A 1 140 ? -3.964 -1.004 -7.663 1.00 88.94 140 TYR A CA 1
ATOM 1133 C C . TYR A 1 140 ? -5.311 -0.478 -8.176 1.00 88.94 140 TYR A C 1
ATOM 1135 O O . TYR A 1 140 ? -5.560 -0.480 -9.382 1.00 88.94 140 TYR A O 1
ATOM 1143 N N . PHE A 1 141 ? -6.180 0.010 -7.289 1.00 85.62 141 PHE A N 1
ATOM 1144 C CA . PHE A 1 141 ? -7.410 0.671 -7.705 1.00 85.62 141 PHE A CA 1
ATOM 1145 C C . PHE A 1 141 ? -7.107 1.937 -8.518 1.00 85.62 141 PHE A C 1
ATOM 1147 O O . PHE A 1 141 ? -6.534 2.900 -8.012 1.00 85.62 141 PHE A O 1
ATOM 1154 N N . TYR A 1 142 ? -7.520 1.938 -9.788 1.00 72.06 142 TYR A N 1
ATOM 1155 C CA . TYR A 1 142 ? -7.254 3.023 -10.739 1.00 72.06 142 TYR A CA 1
ATOM 1156 C C . TYR A 1 142 ? -8.055 4.308 -10.461 1.00 72.06 142 TYR A C 1
ATOM 1158 O O . TYR A 1 142 ? -7.787 5.332 -11.085 1.00 72.06 142 TYR A O 1
ATOM 1166 N N . GLY A 1 143 ? -9.073 4.251 -9.594 1.00 67.06 143 GLY A N 1
ATOM 1167 C CA . GLY A 1 143 ? -9.984 5.365 -9.311 1.00 67.06 143 GLY A CA 1
ATOM 1168 C C . GLY A 1 143 ? -9.567 6.284 -8.161 1.00 67.06 143 GLY A C 1
ATOM 1169 O O . GLY A 1 143 ? -10.274 7.260 -7.924 1.00 67.06 143 GLY A O 1
ATOM 1170 N N . GLY A 1 144 ? -8.443 6.000 -7.493 1.00 54.84 144 GLY A N 1
ATOM 1171 C CA . GLY A 1 144 ? -8.028 6.683 -6.261 1.00 54.84 144 GLY A CA 1
ATOM 1172 C C . GLY A 1 144 ? -8.394 5.876 -5.033 1.00 54.84 144 GLY A C 1
ATOM 1173 O O . GLY A 1 144 ? -9.601 5.786 -4.737 1.00 54.84 144 GLY A O 1
#

Radius of gyration: 16.35 Å; Cα contacts (8 Å, |Δi|>4): 126; chains: 1; bounding box: 42×27×42 Å

Organism: Nothobranchius kadleci (NCBI:txid1051664)

Mean predicted aligned error: 6.18 Å

InterPro domains:
  IPR004299 Membrane bound O-acyl transferase, MBOAT [PF03062] (75-143)
  IPR049941 Lysophospholipid acyltransferase 7/Porcupine-like [PTHR13906] (1-144)

Secondary structure (DSSP, 8-state):
-HHHHIIIIITTS-HHHHHHHHHHHHHHHHHHHHGGGGHHHHHHHHHHHHHHHHH-S-HHHHHHHHHHHHHHHHHHHHHH--SS----THHHHHHHHHHHHHHHHHHHHTTS-GGGS-HHHHHH---SPPPHHHHHHHHT-TT-